Protein AF-A0A7X9XRS4-F1 (afdb_monomer_lite)

Structure (mmCIF, N/CA/C/O backbone):
data_AF-A0A7X9XRS4-F1
#
_entry.id   AF-A0A7X9XRS4-F1
#
loop_
_atom_site.group_PDB
_atom_site.id
_atom_site.type_symbol
_atom_site.label_atom_id
_atom_site.label_alt_id
_atom_site.label_comp_id
_atom_site.label_asym_id
_atom_site.label_entity_id
_atom_site.label_seq_id
_atom_site.pdbx_PDB_ins_code
_atom_site.Cartn_x
_atom_site.Cartn_y
_atom_site.Cartn_z
_atom_site.occupancy
_atom_site.B_iso_or_equiv
_atom_site.auth_seq_id
_atom_site.auth_comp_id
_atom_site.auth_asym_id
_atom_site.auth_atom_id
_atom_site.pdbx_PDB_model_num
ATOM 1 N N . MET A 1 1 ? -9.294 -11.724 4.014 1.00 76.94 1 MET A N 1
ATOM 2 C CA . MET A 1 1 ? -8.857 -11.359 2.651 1.00 76.94 1 MET A CA 1
ATOM 3 C C . MET A 1 1 ? -7.575 -12.106 2.384 1.00 76.94 1 MET A C 1
ATOM 5 O O . MET A 1 1 ? -6.683 -12.044 3.224 1.00 76.94 1 MET A O 1
ATOM 9 N N . ASP A 1 2 ? -7.502 -12.824 1.272 1.00 91.62 2 ASP A N 1
ATOM 10 C CA . ASP A 1 2 ? -6.238 -13.394 0.826 1.00 91.62 2 ASP A CA 1
ATOM 11 C C . ASP A 1 2 ? -5.365 -12.257 0.288 1.00 91.62 2 ASP A C 1
ATOM 13 O O . ASP A 1 2 ? -5.632 -11.706 -0.781 1.00 91.62 2 ASP A O 1
ATOM 17 N N . ILE A 1 3 ? -4.373 -11.844 1.082 1.00 90.75 3 ILE A N 1
ATOM 18 C CA . ILE A 1 3 ? -3.523 -10.708 0.728 1.00 90.75 3 ILE A CA 1
ATOM 19 C C . ILE A 1 3 ? -2.737 -11.013 -0.534 1.00 90.75 3 ILE A C 1
ATOM 21 O O . ILE A 1 3 ? -2.544 -10.078 -1.285 1.00 90.75 3 ILE A O 1
ATOM 25 N N . GLU A 1 4 ? -2.323 -12.249 -0.803 1.00 91.88 4 GLU A N 1
A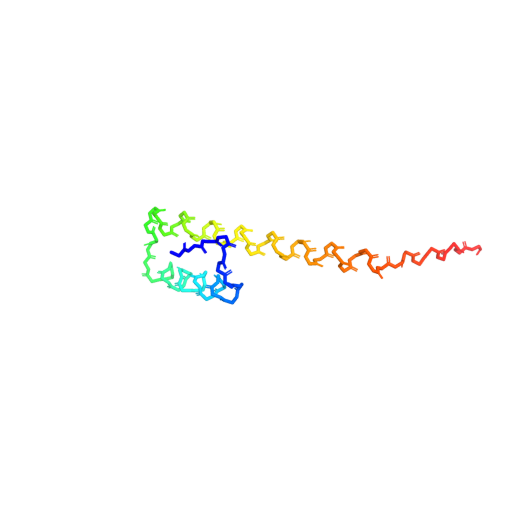TOM 26 C CA . GLU A 1 4 ? -1.432 -12.561 -1.927 1.00 91.88 4 GLU A CA 1
ATOM 27 C C . GLU A 1 4 ? -2.181 -12.664 -3.257 1.00 91.88 4 GLU A C 1
ATOM 29 O O . GLU A 1 4 ? -1.664 -12.229 -4.290 1.00 91.88 4 GLU A O 1
ATOM 34 N N . ASN A 1 5 ? -3.422 -13.157 -3.227 1.00 94.25 5 ASN A N 1
ATOM 35 C CA . ASN A 1 5 ? -4.208 -13.422 -4.435 1.00 94.25 5 ASN A CA 1
ATOM 36 C C . ASN A 1 5 ? -5.265 -12.354 -4.763 1.00 94.25 5 ASN A C 1
ATOM 38 O O . ASN A 1 5 ? -5.809 -12.361 -5.865 1.00 94.25 5 ASN A O 1
ATOM 42 N N . ALA A 1 6 ? -5.557 -11.418 -3.854 1.00 95.38 6 ALA A N 1
ATOM 43 C CA . ALA A 1 6 ? -6.519 -10.345 -4.123 1.00 95.38 6 ALA A CA 1
ATOM 44 C C . ALA A 1 6 ? -6.091 -9.444 -5.291 1.00 95.38 6 ALA A C 1
ATOM 46 O O . ALA A 1 6 ? -4.894 -9.265 -5.538 1.00 95.38 6 ALA A O 1
ATOM 47 N N . LYS A 1 7 ? -7.044 -8.799 -5.963 1.00 97.19 7 LYS A N 1
ATOM 48 C CA . LYS A 1 7 ? -6.719 -7.816 -7.007 1.00 97.19 7 LYS A CA 1
ATOM 49 C C . LYS A 1 7 ? -6.055 -6.576 -6.398 1.00 97.19 7 LYS A C 1
ATOM 51 O O . LYS A 1 7 ? -6.253 -6.265 -5.222 1.00 97.19 7 LYS A O 1
ATOM 56 N N . ILE A 1 8 ? -5.243 -5.858 -7.176 1.00 96.62 8 ILE A N 1
ATOM 57 C CA . ILE A 1 8 ? -4.521 -4.680 -6.663 1.00 96.62 8 ILE A CA 1
ATOM 58 C C . ILE A 1 8 ? -5.483 -3.542 -6.320 1.00 96.62 8 ILE A C 1
ATOM 60 O O . ILE A 1 8 ? -5.262 -2.833 -5.341 1.00 96.62 8 ILE A O 1
ATOM 64 N N . GLU A 1 9 ? -6.587 -3.425 -7.050 1.00 97.44 9 GLU A N 1
ATOM 65 C CA . GLU A 1 9 ? -7.671 -2.485 -6.776 1.00 97.44 9 GLU A CA 1
ATOM 66 C C . GLU A 1 9 ? -8.270 -2.732 -5.383 1.00 97.44 9 GLU A C 1
ATOM 68 O O . GLU A 1 9 ? -8.360 -1.809 -4.575 1.00 97.44 9 GLU A O 1
ATOM 73 N N . GLU A 1 10 ? -8.557 -3.992 -5.046 1.00 97.69 10 GLU A N 1
ATOM 74 C CA . GLU A 1 10 ? -9.091 -4.389 -3.735 1.00 97.69 10 GLU A CA 1
ATOM 75 C C . GLU A 1 10 ? -8.094 -4.091 -2.602 1.00 97.69 10 GLU A C 1
ATOM 77 O O . GLU A 1 10 ? -8.478 -3.667 -1.508 1.00 97.69 10 GLU A O 1
ATOM 82 N N . VAL A 1 11 ? -6.791 -4.276 -2.853 1.00 97.94 11 VAL A N 1
ATOM 83 C CA . VAL A 1 11 ? -5.730 -3.905 -1.901 1.00 97.94 11 VAL A CA 1
ATOM 84 C C . VAL A 1 11 ? -5.737 -2.400 -1.643 1.00 97.94 11 VAL A C 1
ATOM 86 O O . VAL A 1 11 ? -5.690 -1.981 -0.485 1.00 97.94 11 VAL A O 1
ATOM 89 N N . ILE A 1 12 ? -5.816 -1.584 -2.698 1.00 98.12 12 ILE A N 1
ATOM 90 C CA . ILE A 1 12 ? -5.842 -0.119 -2.597 1.00 98.12 12 ILE A CA 1
ATOM 91 C C . ILE A 1 12 ? -7.094 0.344 -1.845 1.00 98.12 12 ILE A C 1
ATOM 93 O O . ILE A 1 12 ? -6.993 1.147 -0.913 1.00 98.12 12 ILE A O 1
ATOM 97 N N . GLU A 1 13 ? -8.265 -0.187 -2.194 1.00 98.44 13 GLU A N 1
ATOM 98 C CA . GLU A 1 13 ? -9.525 0.117 -1.513 1.00 98.44 13 GLU A CA 1
ATOM 99 C C . GLU A 1 13 ? -9.446 -0.202 -0.020 1.00 98.44 13 GLU A C 1
ATOM 101 O O . GLU A 1 13 ? -9.831 0.623 0.818 1.00 98.44 13 GLU A O 1
ATOM 106 N N . LYS A 1 14 ? -8.874 -1.357 0.341 1.00 98.31 14 LYS A N 1
ATOM 107 C CA . LYS A 1 14 ? -8.740 -1.745 1.746 1.00 98.31 14 LYS A CA 1
ATOM 108 C C . LYS A 1 14 ? -7.733 -0.876 2.502 1.00 98.31 14 LYS A C 1
ATOM 110 O O . LYS A 1 14 ? -8.013 -0.503 3.644 1.00 98.31 14 LYS A O 1
AT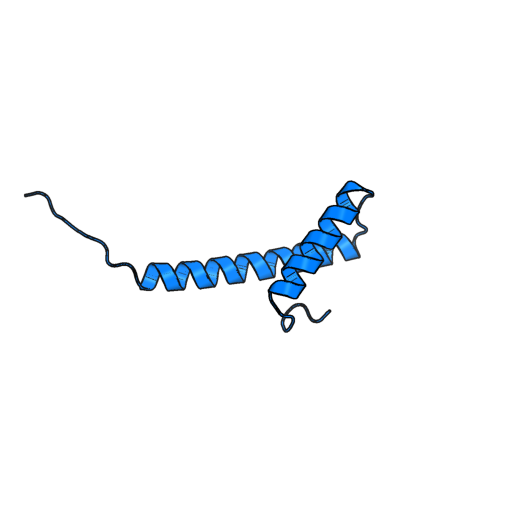OM 115 N N . ILE A 1 15 ? -6.612 -0.494 1.881 1.00 98.50 15 ILE A N 1
ATOM 116 C CA . ILE A 1 15 ? -5.658 0.475 2.452 1.00 98.50 15 ILE A CA 1
ATOM 117 C C . ILE A 1 15 ? -6.360 1.807 2.737 1.00 98.50 15 ILE A C 1
ATOM 119 O O . ILE A 1 15 ? -6.219 2.346 3.837 1.00 98.50 15 ILE A O 1
ATOM 123 N N . ASN A 1 16 ? -7.138 2.312 1.775 1.00 98.50 16 ASN A N 1
ATOM 124 C CA . ASN A 1 16 ? -7.869 3.572 1.900 1.00 98.50 16 ASN A CA 1
ATOM 125 C C . ASN A 1 16 ? -8.949 3.503 2.984 1.00 98.50 16 ASN A C 1
ATOM 127 O O . ASN A 1 16 ? -9.116 4.452 3.748 1.00 98.50 16 ASN A O 1
ATOM 131 N N . SER A 1 17 ? -9.660 2.378 3.085 1.00 98.38 17 SER A N 1
ATOM 132 C CA . SER A 1 17 ? -10.628 2.128 4.154 1.00 98.38 17 SER A CA 1
ATOM 133 C C . SER A 1 17 ? -9.963 2.175 5.533 1.00 98.38 17 SER A C 1
ATOM 135 O O . SER A 1 17 ? -10.413 2.935 6.386 1.00 98.38 17 SER A O 1
ATOM 137 N N . LEU A 1 18 ? -8.854 1.450 5.731 1.00 98.38 18 LEU A N 1
ATOM 138 C CA . LEU A 1 18 ? -8.119 1.441 7.004 1.00 98.38 18 LEU A CA 1
ATOM 139 C C . LEU A 1 18 ? -7.535 2.817 7.336 1.00 98.38 18 LEU A C 1
ATOM 141 O O . LEU A 1 18 ? -7.537 3.222 8.492 1.00 98.38 18 LEU A O 1
ATOM 145 N N . TYR A 1 19 ? -7.083 3.569 6.330 1.00 98.38 19 TYR A N 1
ATOM 146 C CA . TYR A 1 19 ? -6.639 4.947 6.522 1.00 98.38 19 TYR A CA 1
ATOM 147 C C . TYR A 1 19 ? -7.784 5.858 6.986 1.00 98.38 19 TYR A C 1
ATOM 149 O O . TYR A 1 19 ? -7.624 6.590 7.956 1.00 98.38 19 TYR A O 1
ATOM 157 N N . LYS A 1 20 ? -8.968 5.784 6.364 1.00 98.44 20 LYS A N 1
ATOM 158 C CA . LYS A 1 20 ? -10.144 6.544 6.823 1.00 98.44 20 LYS A CA 1
ATOM 159 C C . LYS A 1 20 ? -10.524 6.182 8.257 1.00 98.44 20 LYS A C 1
ATOM 161 O O . LYS A 1 20 ? -10.790 7.076 9.053 1.00 98.44 20 LYS A O 1
ATOM 166 N N . THR A 1 21 ? -10.499 4.895 8.605 1.00 98.25 21 THR A N 1
ATOM 167 C CA . THR A 1 21 ? -10.716 4.450 9.986 1.00 98.25 21 THR A CA 1
ATOM 168 C C . THR A 1 21 ? -9.668 5.040 10.927 1.00 98.25 21 THR A C 1
ATOM 170 O O . THR A 1 21 ? -10.047 5.548 11.976 1.00 98.25 21 THR A O 1
ATOM 173 N N . SER A 1 22 ? -8.389 5.068 10.531 1.00 97.88 22 SER A N 1
ATOM 174 C CA . SER A 1 22 ? -7.302 5.624 11.347 1.00 97.88 22 SER A CA 1
ATOM 175 C C . SER A 1 22 ? -7.412 7.136 11.581 1.00 97.88 22 SER A C 1
ATOM 177 O O . SER A 1 22 ? -6.807 7.650 12.514 1.00 97.88 22 SER A O 1
ATOM 17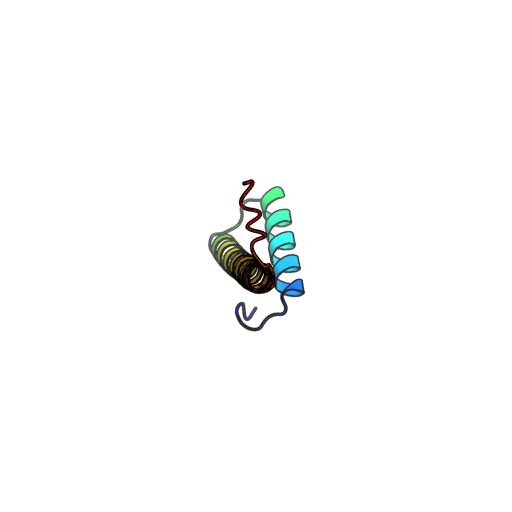9 N N . GLN A 1 23 ? -8.139 7.861 10.722 1.00 98.19 23 GLN A N 1
ATOM 180 C CA . GLN A 1 23 ? -8.453 9.282 10.925 1.00 98.19 23 GLN A CA 1
ATOM 181 C C . GLN A 1 23 ? -9.575 9.493 11.953 1.00 98.19 23 GLN A C 1
ATOM 183 O O . GLN A 1 23 ? -9.668 10.564 12.542 1.00 98.19 23 GLN A O 1
ATOM 188 N N . GLN A 1 24 ? -10.440 8.494 12.151 1.00 98.00 24 GLN A N 1
ATOM 189 C CA . GLN A 1 24 ? -11.590 8.573 13.057 1.00 98.00 24 GLN A CA 1
ATOM 190 C C . GLN A 1 24 ? -11.285 7.990 14.438 1.00 98.00 24 GLN A C 1
ATOM 192 O O . GLN A 1 24 ? -11.750 8.511 15.448 1.00 98.00 24 GLN A O 1
ATOM 197 N N . ARG A 1 25 ? -10.522 6.895 14.485 1.00 98.06 25 ARG A N 1
ATOM 198 C CA . ARG A 1 25 ? -10.082 6.232 15.713 1.00 98.06 25 ARG A CA 1
ATOM 199 C C . ARG A 1 25 ? -8.731 5.569 15.510 1.00 98.06 25 ARG A C 1
ATOM 201 O O . ARG A 1 25 ? -8.325 5.298 14.385 1.00 98.06 25 ARG A O 1
ATOM 208 N N . GLU A 1 26 ? -8.068 5.214 16.600 1.00 97.88 26 GLU A N 1
ATOM 209 C CA . GLU A 1 26 ? -6.876 4.383 16.498 1.00 97.88 26 GLU A CA 1
ATOM 210 C C . GLU A 1 26 ? -7.219 2.996 15.918 1.00 97.88 26 GLU A C 1
ATOM 212 O O . GLU A 1 26 ? -8.254 2.399 16.236 1.00 97.88 26 GLU A O 1
ATOM 217 N N . LEU A 1 27 ? -6.348 2.494 15.038 1.00 98.44 27 LEU A N 1
ATOM 218 C CA . LEU A 1 27 ? -6.420 1.121 14.544 1.00 98.44 27 LEU A CA 1
ATOM 219 C C . LEU A 1 27 ? -5.967 0.149 15.633 1.00 98.44 27 LEU A C 1
ATOM 221 O O . LEU A 1 27 ? -4.960 0.382 16.306 1.00 98.44 27 LEU A O 1
ATOM 225 N N . ASN A 1 28 ? -6.670 -0.970 15.769 1.00 98.44 28 ASN A N 1
ATOM 226 C CA . ASN A 1 28 ? -6.212 -2.049 16.633 1.00 98.44 28 ASN A CA 1
ATOM 227 C C . ASN A 1 28 ? -4.983 -2.758 16.018 1.00 98.44 28 ASN A C 1
ATOM 229 O O . ASN A 1 28 ? -4.576 -2.484 14.885 1.00 98.44 28 ASN A O 1
ATOM 233 N N . ASN A 1 29 ? -4.368 -3.670 16.770 1.00 98.38 29 ASN A N 1
ATOM 234 C CA . ASN A 1 29 ? -3.137 -4.337 16.335 1.00 98.38 29 ASN A CA 1
ATOM 235 C C . ASN A 1 29 ? -3.321 -5.167 15.054 1.00 98.38 29 ASN A C 1
ATOM 237 O O . ASN A 1 29 ? -2.449 -5.147 14.189 1.00 98.38 29 ASN A O 1
ATOM 241 N N . GLU A 1 30 ? -4.459 -5.843 14.900 1.00 97.81 30 GLU A N 1
ATOM 242 C CA . GLU A 1 30 ? -4.769 -6.648 13.712 1.00 97.81 30 GLU A CA 1
ATOM 243 C C . GLU A 1 30 ? -4.969 -5.765 12.475 1.00 97.81 30 GLU A C 1
ATOM 245 O O . GLU A 1 30 ? -4.488 -6.075 11.388 1.00 97.81 30 GLU A O 1
ATOM 250 N N . GLU A 1 31 ? -5.636 -4.623 12.641 1.00 98.19 31 GLU A N 1
ATOM 251 C CA . GLU A 1 31 ? -5.840 -3.632 11.589 1.00 98.19 31 GLU A CA 1
ATOM 252 C C . GLU A 1 31 ? -4.521 -2.986 11.161 1.00 98.19 31 GLU A C 1
ATOM 254 O O . GLU A 1 31 ? -4.296 -2.802 9.963 1.00 98.19 31 GLU A O 1
ATOM 259 N N . LYS A 1 32 ? -3.637 -2.672 12.118 1.00 98.31 32 LYS A N 1
ATOM 260 C CA . LYS A 1 32 ? -2.288 -2.153 11.847 1.00 98.31 32 LYS A CA 1
ATOM 261 C C . LYS A 1 32 ? -1.441 -3.179 11.090 1.00 98.31 32 LYS A C 1
ATOM 263 O O . LYS A 1 32 ? -0.813 -2.816 10.094 1.00 98.31 32 LYS A O 1
ATOM 268 N N . ASP A 1 33 ? -1.450 -4.444 11.517 1.00 98.25 33 ASP A N 1
ATOM 269 C CA . ASP A 1 33 ? -0.747 -5.531 10.821 1.00 98.25 33 ASP A CA 1
ATOM 270 C C . ASP A 1 33 ? -1.272 -5.700 9.391 1.00 98.25 33 ASP A C 1
ATOM 272 O O . ASP A 1 33 ? -0.506 -5.658 8.424 1.00 98.25 33 ASP A O 1
ATOM 276 N N . LEU A 1 34 ? -2.596 -5.784 9.238 1.00 97.94 34 LEU A N 1
ATOM 277 C CA . LEU A 1 34 ? -3.238 -5.897 7.936 1.00 97.94 34 LEU A CA 1
ATOM 278 C C . LEU A 1 34 ? -2.881 -4.708 7.035 1.00 97.94 34 LEU A C 1
ATOM 280 O O . LEU A 1 34 ? -2.494 -4.907 5.882 1.00 97.94 34 LEU A O 1
ATOM 284 N N . GLN A 1 35 ? -2.962 -3.477 7.548 1.00 98.12 35 GLN A N 1
ATOM 285 C CA . GLN A 1 35 ? -2.613 -2.277 6.788 1.00 98.12 35 GLN A CA 1
ATOM 286 C C . GLN A 1 35 ? -1.142 -2.300 6.353 1.00 98.12 35 GLN A C 1
ATOM 288 O O . GLN A 1 35 ? -0.841 -1.982 5.202 1.00 98.12 35 GLN A O 1
ATOM 293 N N . SER A 1 36 ? -0.229 -2.709 7.239 1.00 98.25 36 SER A N 1
ATOM 294 C CA . SER A 1 36 ? 1.201 -2.839 6.943 1.00 98.25 36 SER A CA 1
ATOM 295 C C . SER A 1 36 ? 1.460 -3.850 5.822 1.00 98.25 36 SER A C 1
ATOM 297 O O . SER A 1 36 ? 2.123 -3.532 4.829 1.00 98.25 36 SER A O 1
ATOM 299 N N . ARG A 1 37 ? 0.861 -5.042 5.917 1.00 98.31 37 ARG A N 1
ATOM 300 C CA . ARG A 1 37 ? 0.997 -6.112 4.918 1.00 98.31 37 ARG A CA 1
ATOM 301 C C . ARG A 1 37 ? 0.444 -5.702 3.554 1.00 98.31 37 ARG A C 1
ATOM 303 O O . ARG A 1 37 ? 1.113 -5.898 2.540 1.00 98.31 37 ARG A O 1
ATOM 310 N N . LEU A 1 38 ? -0.725 -5.060 3.524 1.00 98.38 38 LEU A N 1
ATOM 311 C CA . LEU A 1 38 ? -1.321 -4.541 2.290 1.00 98.38 38 LEU A CA 1
ATOM 312 C C . LEU A 1 38 ? -0.437 -3.465 1.639 1.00 98.38 38 LEU A C 1
ATOM 314 O O . LEU A 1 38 ? -0.185 -3.516 0.434 1.00 98.38 38 LEU A O 1
ATOM 318 N N . ARG A 1 39 ? 0.087 -2.514 2.427 1.00 98.25 39 ARG A N 1
ATOM 319 C CA . ARG A 1 39 ? 0.985 -1.460 1.921 1.00 98.25 39 ARG A CA 1
ATOM 320 C C . ARG A 1 39 ? 2.285 -2.037 1.373 1.00 98.25 39 ARG A C 1
ATOM 322 O O . ARG A 1 39 ? 2.744 -1.580 0.328 1.00 98.25 39 ARG A O 1
ATOM 329 N N . LYS A 1 40 ? 2.854 -3.046 2.038 1.00 98.19 40 LYS A N 1
ATOM 330 C CA . LYS A 1 40 ? 4.045 -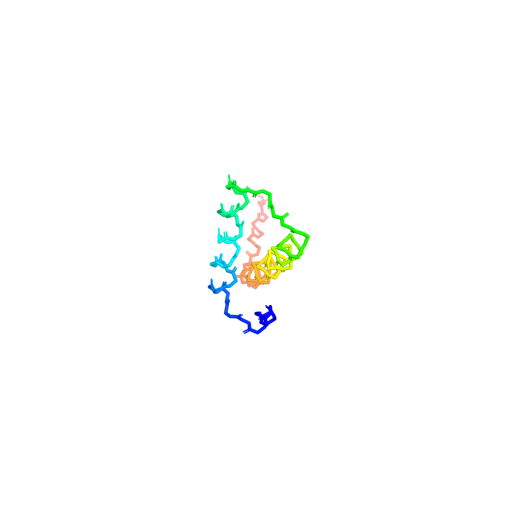3.753 1.553 1.00 98.19 40 LYS A CA 1
ATOM 331 C C . LYS A 1 40 ? 3.788 -4.381 0.183 1.00 98.19 40 LYS A C 1
ATOM 333 O O . LYS A 1 40 ? 4.518 -4.077 -0.757 1.00 98.19 40 LYS A O 1
ATOM 338 N N . ARG A 1 41 ? 2.702 -5.150 0.041 1.00 97.25 41 ARG A N 1
ATOM 339 C CA . ARG A 1 41 ? 2.315 -5.763 -1.240 1.00 97.25 41 ARG A CA 1
ATOM 340 C C . ARG A 1 41 ? 2.134 -4.728 -2.352 1.00 97.25 41 ARG A C 1
ATOM 342 O O . ARG A 1 41 ? 2.605 -4.934 -3.469 1.00 97.25 41 ARG A O 1
ATOM 349 N N . TYR A 1 42 ? 1.469 -3.609 -2.065 1.00 97.94 42 TYR A N 1
ATOM 350 C CA . TYR A 1 42 ? 1.301 -2.529 -3.039 1.00 97.94 42 TYR A CA 1
ATOM 351 C C . TYR A 1 42 ? 2.652 -1.949 -3.491 1.00 97.94 42 TYR A C 1
ATOM 353 O O . TYR A 1 42 ? 2.919 -1.864 -4.689 1.00 97.94 42 TYR A O 1
ATOM 361 N N . ILE A 1 43 ? 3.533 -1.607 -2.546 1.00 98.12 43 ILE A N 1
ATOM 362 C CA . ILE A 1 43 ? 4.859 -1.045 -2.841 1.00 98.12 43 ILE A CA 1
ATOM 363 C C . ILE A 1 43 ? 5.708 -2.023 -3.657 1.00 98.12 43 ILE A C 1
ATOM 365 O O . ILE A 1 43 ? 6.400 -1.603 -4.584 1.00 98.12 43 ILE A O 1
ATOM 369 N N . ASP A 1 44 ? 5.662 -3.314 -3.342 1.00 97.75 44 ASP A N 1
ATOM 370 C CA . ASP A 1 44 ? 6.431 -4.322 -4.069 1.00 97.75 44 ASP A CA 1
ATOM 371 C C . ASP A 1 44 ? 5.941 -4.472 -5.519 1.00 97.75 44 ASP A C 1
ATOM 373 O O . ASP A 1 44 ? 6.767 -4.545 -6.434 1.00 97.75 44 ASP A O 1
ATOM 377 N N . ASN A 1 45 ? 4.628 -4.383 -5.762 1.00 96.81 45 ASN A N 1
ATOM 378 C CA . ASN A 1 45 ? 4.078 -4.312 -7.120 1.00 96.81 45 ASN A CA 1
ATOM 379 C C . ASN A 1 45 ? 4.519 -3.048 -7.867 1.00 96.81 45 ASN A C 1
ATOM 381 O O . ASN A 1 45 ? 4.951 -3.137 -9.016 1.00 96.81 45 ASN A O 1
ATOM 385 N N . VAL A 1 46 ? 4.487 -1.881 -7.213 1.00 97.12 46 VAL A N 1
ATOM 386 C CA . VAL A 1 46 ? 4.977 -0.623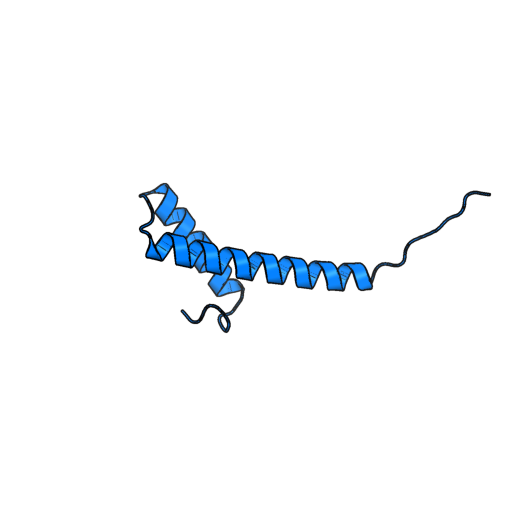 -7.804 1.00 97.12 46 VAL A CA 1
ATOM 387 C C . VAL A 1 46 ? 6.456 -0.741 -8.181 1.00 97.12 46 VAL A C 1
ATOM 389 O O . VAL A 1 46 ? 6.832 -0.412 -9.304 1.00 97.12 46 VAL A O 1
ATOM 392 N N . LYS A 1 47 ? 7.299 -1.275 -7.288 1.00 97.81 47 LYS A N 1
ATOM 393 C CA . LYS A 1 47 ? 8.729 -1.500 -7.556 1.00 97.81 47 LYS A CA 1
ATOM 394 C C . LYS A 1 47 ? 8.953 -2.464 -8.718 1.00 97.81 47 LYS A C 1
ATOM 396 O O . LYS A 1 47 ? 9.853 -2.235 -9.522 1.00 97.81 47 LYS A O 1
ATOM 401 N N . LYS A 1 48 ? 8.177 -3.549 -8.801 1.00 96.62 48 LYS A N 1
ATOM 402 C CA . LYS A 1 48 ? 8.262 -4.520 -9.900 1.00 96.62 48 LYS A CA 1
ATOM 403 C C . LYS A 1 48 ? 7.932 -3.862 -11.241 1.00 96.62 48 LYS A C 1
ATOM 405 O O . LYS A 1 48 ? 8.724 -3.972 -12.170 1.00 96.62 48 LYS A O 1
ATOM 410 N N . ASN A 1 49 ? 6.820 -3.132 -11.308 1.00 96.00 49 ASN A N 1
ATOM 411 C CA . ASN A 1 49 ? 6.406 -2.423 -12.519 1.00 96.00 49 ASN A CA 1
ATOM 412 C C . ASN A 1 49 ? 7.433 -1.366 -12.933 1.00 96.00 49 ASN A C 1
ATOM 414 O O . ASN A 1 49 ? 7.765 -1.257 -14.109 1.00 96.00 49 ASN A O 1
ATOM 418 N N . PHE A 1 50 ? 7.983 -0.626 -11.969 1.00 96.56 50 PHE A N 1
ATOM 419 C CA . PHE A 1 50 ? 8.995 0.385 -12.249 1.00 96.56 50 PHE A CA 1
ATOM 420 C C . PHE A 1 50 ? 10.292 -0.220 -12.803 1.00 96.56 50 PHE A C 1
ATOM 422 O O . PHE A 1 50 ? 10.838 0.298 -13.770 1.00 96.56 50 PHE A O 1
ATOM 429 N N . ARG A 1 51 ? 10.765 -1.353 -12.260 1.00 95.88 51 ARG A N 1
ATOM 430 C CA . ARG A 1 51 ? 11.930 -2.066 -12.818 1.00 95.88 51 ARG A CA 1
ATOM 431 C C . ARG A 1 51 ? 11.703 -2.501 -14.264 1.00 95.88 51 ARG A C 1
ATOM 433 O O . ARG A 1 51 ? 12.566 -2.249 -15.093 1.00 95.88 51 ARG A O 1
ATOM 440 N N . ALA A 1 52 ? 10.535 -3.067 -14.567 1.00 94.94 52 ALA A N 1
ATOM 441 C CA . ALA A 1 52 ? 10.189 -3.457 -15.934 1.00 94.94 52 ALA A CA 1
ATOM 442 C C . ALA A 1 52 ? 10.176 -2.255 -16.898 1.00 94.94 52 ALA A C 1
ATOM 444 O O . ALA A 1 52 ? 10.592 -2.373 -18.044 1.00 94.94 52 ALA A O 1
ATOM 445 N N . GLN A 1 53 ? 9.739 -1.078 -16.434 1.00 92.50 53 GLN A N 1
ATOM 446 C CA . GLN A 1 53 ? 9.815 0.148 -17.235 1.00 92.50 53 GLN A CA 1
ATOM 447 C C . GLN A 1 53 ? 11.263 0.597 -17.464 1.00 92.50 53 GLN A C 1
ATOM 449 O O . GLN A 1 53 ? 11.591 1.005 -18.572 1.00 92.50 53 GLN A O 1
ATOM 454 N N . LEU A 1 54 ? 12.132 0.503 -16.450 1.00 92.94 54 LEU A N 1
ATOM 455 C CA . LEU A 1 54 ? 13.553 0.851 -16.574 1.00 92.94 54 LEU A CA 1
ATOM 456 C C . LEU A 1 54 ? 14.306 -0.069 -17.543 1.00 92.94 54 LEU A C 1
ATOM 458 O O . LEU A 1 54 ? 15.173 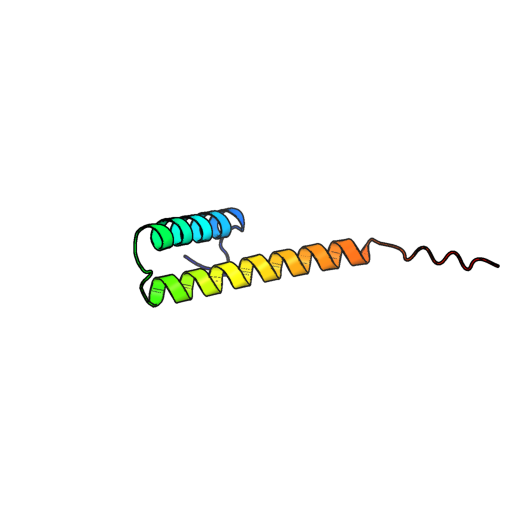0.412 -18.263 1.00 92.94 54 LEU A O 1
ATOM 462 N N . GLU A 1 55 ? 13.971 -1.361 -17.589 1.00 91.25 55 GLU A N 1
ATOM 463 C CA . GLU A 1 55 ? 14.542 -2.314 -18.558 1.00 91.25 55 GLU A CA 1
ATOM 464 C C . GLU A 1 55 ? 14.259 -1.912 -20.014 1.00 91.25 55 GLU A C 1
ATOM 466 O O . GLU A 1 55 ? 15.045 -2.228 -20.902 1.00 91.25 55 GLU A O 1
ATOM 471 N N . GLY A 1 56 ? 13.169 -1.179 -20.261 1.00 86.88 56 GLY A N 1
ATOM 472 C CA . GLY A 1 56 ? 12.828 -0.636 -21.577 1.00 86.88 56 GLY A CA 1
ATOM 473 C C . GLY A 1 56 ? 13.502 0.696 -21.923 1.00 86.88 56 GLY A C 1
ATOM 474 O O . GLY A 1 56 ? 13.247 1.230 -23.002 1.00 86.88 56 GLY A O 1
ATOM 475 N N . ILE A 1 57 ? 14.321 1.269 -21.034 1.00 87.56 57 ILE A N 1
ATOM 476 C CA . ILE A 1 57 ? 15.005 2.547 -21.265 1.00 87.56 57 ILE A CA 1
ATOM 477 C C . ILE A 1 57 ? 16.448 2.286 -21.698 1.00 87.56 57 ILE A C 1
ATOM 479 O O . ILE A 1 57 ? 17.239 1.701 -20.961 1.00 87.56 57 ILE A O 1
ATOM 483 N N . GLU A 1 58 ? 16.829 2.809 -22.863 1.00 82.06 58 GLU A N 1
ATOM 484 C CA . GLU A 1 58 ? 18.230 2.859 -23.279 1.00 82.06 58 GLU A CA 1
ATOM 485 C C . GLU A 1 58 ? 18.925 4.112 -22.727 1.00 82.06 58 GLU A C 1
ATOM 487 O O . GLU A 1 58 ? 18.435 5.241 -22.841 1.00 82.06 58 GLU A O 1
ATOM 492 N N . LEU A 1 59 ? 20.105 3.924 -22.134 1.00 78.88 59 LEU A N 1
ATOM 493 C CA . LEU A 1 59 ? 20.949 5.024 -21.673 1.00 78.88 59 LEU A CA 1
ATOM 494 C C . LEU A 1 59 ? 21.500 5.792 -22.879 1.00 78.88 59 LEU A C 1
ATOM 496 O O . LEU A 1 59 ? 22.356 5.296 -23.614 1.00 78.88 59 LEU A O 1
ATOM 500 N N . ASN A 1 60 ? 21.051 7.034 -23.062 1.00 74.81 60 ASN A N 1
ATOM 501 C CA . ASN A 1 60 ? 21.540 7.897 -24.132 1.00 74.81 60 ASN A CA 1
ATOM 502 C C . ASN A 1 60 ? 22.933 8.454 -23.785 1.00 74.81 60 ASN A C 1
ATOM 504 O O . ASN A 1 60 ? 23.086 9.588 -23.326 1.00 74.81 60 ASN A O 1
ATOM 508 N N . ASN A 1 61 ? 23.964 7.637 -23.992 1.00 68.62 61 ASN A N 1
ATOM 509 C CA . ASN A 1 61 ? 25.361 8.013 -23.800 1.00 68.62 61 ASN A CA 1
ATOM 510 C C . ASN A 1 61 ? 25.851 8.898 -24.959 1.00 68.62 61 ASN A C 1
ATOM 512 O O . ASN A 1 61 ? 26.698 8.492 -25.756 1.00 68.62 61 ASN A O 1
ATOM 516 N N . LYS A 1 62 ? 25.371 10.145 -25.048 1.00 60.31 62 LYS A N 1
ATOM 517 C CA . LYS A 1 62 ? 26.061 11.171 -25.843 1.00 60.31 62 LYS A CA 1
ATOM 518 C C . LYS A 1 62 ? 27.355 11.552 -25.126 1.00 60.31 62 LYS A C 1
ATOM 520 O O . LYS A 1 62 ? 27.377 12.481 -24.320 1.00 60.31 62 LYS A O 1
ATOM 525 N N . LYS A 1 63 ? 28.451 10.849 -25.436 1.00 60.34 63 LYS A N 1
ATOM 526 C CA . LYS A 1 63 ? 29.798 11.387 -25.216 1.00 60.34 63 LYS A CA 1
ATOM 527 C C . LYS A 1 63 ? 29.895 12.675 -26.035 1.00 60.34 63 LYS A C 1
ATOM 529 O O . LYS A 1 63 ? 29.944 12.621 -27.261 1.00 60.34 63 LYS A O 1
ATOM 534 N N . LYS A 1 64 ? 29.842 13.828 -25.364 1.00 54.47 64 LYS A N 1
ATOM 535 C CA . LYS A 1 64 ? 30.239 15.101 -25.968 1.00 54.47 64 LYS A CA 1
ATOM 536 C C . LYS A 1 64 ? 31.746 15.007 -26.211 1.00 54.47 64 LYS A C 1
ATOM 538 O O . LYS A 1 64 ? 32.505 14.986 -25.244 1.00 54.47 64 LYS A O 1
ATOM 543 N N . GLY A 1 65 ? 32.119 14.795 -27.473 1.00 55.72 65 GLY A N 1
ATOM 544 C CA . GLY A 1 65 ? 33.473 15.047 -27.965 1.00 55.72 65 GLY A CA 1
ATOM 545 C C . GLY A 1 65 ? 33.743 16.537 -28.078 1.00 55.72 65 GLY A C 1
ATOM 546 O O . GLY A 1 65 ? 32.760 17.316 -28.024 1.00 55.72 65 GLY A O 1
#

pLDDT: mean 92.7, std 10.87, range [54.47, 98.5]

Secondary structure (DSSP, 8-state):
--TTTS-HHHHHHHHHHHHHHHHHSPPPHHHHHHHHHHHHHHHHHHHHHHHHHHHT---------

Radius of gyration: 18.08 Å; chains: 1; bounding box: 45×28×45 Å

Organism: Clostridium beijerinckii (NCBI:txid1520)

Foldseek 3Di:
DPLVPDDLVVLVVLLVVLVVVVVVDNDDPVSVVSNVSSVVVNVVVVVVVVVVVVVVDDDPPPPPD

InterPro domains:
  IPR009242 Protein of unknown function DUF896 [PF05979] (10-62)

Sequence (65 aa):
MDIENAKIEEVIEKINSLYKTSQQRELNNEEKDLQSRLRKRYIDNVKKNFRAQLEGIELNNKKKG